Protein AF-A0A914NMV1-F1 (afdb_monomer_lite)

Radius of gyration: 22.78 Å; chains: 1; bounding box: 30×26×74 Å

pLDDT: mean 80.08, std 15.76, range [41.19, 97.0]

Organism: Meloidogyne incognita (NCBI:txid6306)

Foldseek 3Di:
DVVVVVVVVVVVVVVVPDPPVVVVVLCVQLCVQPNVFFDAWDDDPQFIQGGSNRDTDHNVVCVVVVVVVD

Structure (mmCIF, N/CA/C/O backbone):
data_AF-A0A914NMV1-F1
#
_entry.id   AF-A0A914NMV1-F1
#
loop_
_atom_site.group_PDB
_atom_site.id
_atom_site.type_symbol
_atom_site.label_atom_id
_atom_site.label_alt_id
_atom_site.label_comp_id
_atom_site.label_asym_id
_atom_site.label_entity_id
_atom_site.label_seq_id
_atom_site.pdbx_PDB_ins_code
_atom_site.Cartn_x
_atom_site.Cartn_y
_atom_site.Cartn_z
_atom_site.occupancy
_atom_site.B_iso_or_equiv
_atom_site.auth_seq_id
_atom_site.auth_comp_id
_atom_site.auth_asym_id
_atom_site.auth_atom_id
_atom_site.pdbx_PDB_model_num
ATOM 1 N N . MET A 1 1 ? -13.142 -15.242 46.167 1.00 74.50 1 MET A N 1
ATOM 2 C CA . MET A 1 1 ? -13.793 -14.114 45.460 1.00 74.50 1 MET A CA 1
ATOM 3 C C . MET A 1 1 ? -12.783 -13.171 44.809 1.00 74.50 1 MET A C 1
ATOM 5 O O . MET A 1 1 ? -13.010 -12.780 43.676 1.00 74.50 1 MET A O 1
ATOM 9 N N . LEU A 1 2 ? -11.634 -12.898 45.445 1.00 82.50 2 LEU A N 1
ATOM 10 C CA . LEU A 1 2 ? -10.568 -12.038 44.905 1.00 82.50 2 LEU A CA 1
ATOM 11 C C . LEU A 1 2 ? -9.943 -12.535 43.581 1.00 82.50 2 LEU A C 1
ATOM 13 O O . LEU A 1 2 ? -9.758 -11.751 42.660 1.00 82.50 2 LEU A O 1
ATOM 17 N N . TYR A 1 3 ? -9.696 -13.842 43.436 1.00 90.44 3 TYR A N 1
ATOM 18 C CA . TYR A 1 3 ? -9.099 -14.404 42.212 1.00 90.44 3 TYR A CA 1
ATOM 19 C C . TYR A 1 3 ? -9.972 -14.204 40.960 1.00 90.44 3 TYR A C 1
ATOM 21 O O . TYR A 1 3 ? -9.445 -14.037 39.868 1.00 90.44 3 TYR A O 1
ATOM 29 N N . LYS A 1 4 ? -11.305 -14.172 41.113 1.00 87.19 4 LYS A N 1
ATOM 30 C CA . LYS A 1 4 ? -12.231 -13.908 40.000 1.00 87.19 4 LYS A CA 1
ATOM 31 C C . LYS A 1 4 ? -12.098 -12.473 39.495 1.00 87.19 4 LYS A C 1
ATOM 33 O O . LYS A 1 4 ? -12.147 -12.256 38.293 1.00 87.19 4 LYS A O 1
ATOM 38 N N . ILE A 1 5 ? -11.893 -11.524 40.409 1.00 90.12 5 ILE A N 1
ATOM 39 C CA . ILE A 1 5 ? -11.668 -10.112 40.081 1.00 90.12 5 ILE A CA 1
ATOM 40 C C . ILE A 1 5 ? -10.331 -9.959 39.349 1.00 90.12 5 ILE A C 1
ATOM 42 O O . ILE A 1 5 ? -10.273 -9.295 38.323 1.00 90.12 5 ILE A O 1
ATOM 46 N N . ILE A 1 6 ? -9.281 -10.641 39.817 1.00 91.81 6 ILE A N 1
ATOM 47 C CA . ILE A 1 6 ? -7.963 -10.629 39.163 1.00 91.81 6 ILE A CA 1
ATOM 48 C C . ILE A 1 6 ? -8.044 -11.222 37.748 1.00 91.81 6 ILE A C 1
ATOM 50 O O . ILE A 1 6 ? -7.517 -10.627 36.816 1.00 91.81 6 ILE A O 1
ATOM 54 N N . ILE A 1 7 ? -8.752 -12.344 37.565 1.00 91.81 7 ILE A N 1
ATOM 55 C CA . ILE A 1 7 ? -8.975 -12.944 36.239 1.00 91.81 7 ILE A CA 1
ATOM 56 C C . ILE A 1 7 ? -9.720 -11.975 35.318 1.00 91.81 7 ILE A C 1
ATOM 58 O O . ILE A 1 7 ? -9.326 -11.819 34.168 1.00 91.81 7 ILE A O 1
ATOM 62 N N . PHE A 1 8 ? -10.755 -11.297 35.819 1.00 89.81 8 PHE A N 1
ATOM 63 C CA . PHE A 1 8 ? -11.493 -10.300 35.043 1.00 89.81 8 PHE A CA 1
ATOM 64 C C . PHE A 1 8 ? -10.610 -9.127 34.609 1.00 89.81 8 PHE A C 1
ATOM 66 O O . PHE A 1 8 ? -10.663 -8.735 33.449 1.00 89.81 8 PHE A O 1
ATOM 73 N N . ILE A 1 9 ? -9.775 -8.600 35.510 1.00 90.38 9 ILE A N 1
ATOM 74 C CA . ILE A 1 9 ? -8.850 -7.500 35.205 1.00 90.38 9 ILE A CA 1
ATOM 75 C C . ILE A 1 9 ? -7.835 -7.937 34.148 1.00 90.38 9 ILE A C 1
ATOM 77 O O . ILE A 1 9 ? -7.672 -7.253 33.147 1.00 90.38 9 ILE A O 1
ATOM 81 N N . VAL A 1 10 ? -7.198 -9.097 34.329 1.00 89.62 10 VAL A N 1
ATOM 82 C CA . VAL A 1 10 ? -6.221 -9.625 33.364 1.00 89.62 10 VAL A CA 1
ATOM 83 C C . VAL A 1 10 ? -6.874 -9.865 32.002 1.00 89.62 10 VAL A C 1
ATOM 85 O O . VAL A 1 10 ? -6.297 -9.499 30.984 1.00 89.62 10 VAL A O 1
ATOM 88 N N . PHE A 1 11 ? -8.088 -10.417 31.968 1.00 87.19 11 PHE A N 1
ATOM 89 C CA . PHE A 1 11 ? -8.826 -10.645 30.726 1.00 87.19 11 PHE A CA 1
ATOM 90 C C . PHE A 1 11 ? -9.148 -9.333 29.995 1.00 87.19 11 PHE A C 1
ATOM 92 O O . PHE A 1 11 ? -8.923 -9.241 28.792 1.00 87.19 11 PHE A O 1
ATOM 99 N N . TYR A 1 12 ? -9.598 -8.301 30.717 1.00 83.56 12 TYR A N 1
ATOM 100 C CA . TYR A 1 12 ? -9.853 -6.973 30.147 1.00 83.56 12 TYR A CA 1
ATOM 101 C C . TYR A 1 12 ? -8.585 -6.316 29.590 1.00 83.56 12 TYR A C 1
ATOM 103 O O . TYR A 1 12 ? -8.607 -5.812 28.472 1.00 83.56 12 TYR A O 1
ATOM 111 N N . SER A 1 13 ? -7.464 -6.380 30.314 1.00 79.50 13 SER A N 1
ATOM 112 C CA . SER A 1 13 ? -6.197 -5.791 29.863 1.00 79.50 13 SER A CA 1
ATOM 113 C C . SER A 1 13 ? -5.663 -6.418 28.570 1.00 79.50 13 SER A C 1
ATOM 115 O O . SER A 1 13 ? -4.992 -5.744 27.795 1.00 79.50 13 SER A O 1
ATOM 117 N N . ILE A 1 14 ? -5.939 -7.704 28.326 1.00 75.69 14 ILE A N 1
ATOM 118 C CA . ILE A 1 14 ? -5.496 -8.406 27.110 1.00 75.69 14 ILE A CA 1
ATOM 119 C C . ILE A 1 14 ? -6.359 -8.016 25.896 1.00 75.69 14 ILE A C 1
ATOM 121 O O . ILE A 1 14 ? -5.866 -8.027 24.770 1.00 75.69 14 ILE A O 1
ATOM 125 N N . LEU A 1 15 ? -7.623 -7.625 26.100 1.00 69.81 15 LEU A N 1
ATOM 126 C CA . LEU A 1 15 ? -8.531 -7.237 25.011 1.00 69.81 15 LEU A CA 1
ATOM 127 C C . LEU A 1 15 ? -8.183 -5.884 24.368 1.00 69.81 15 LEU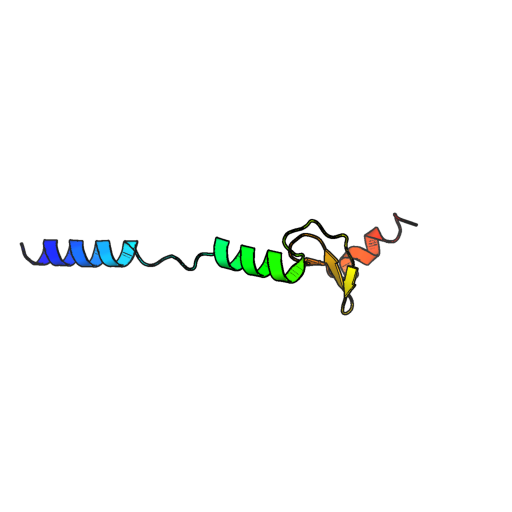 A C 1
ATOM 129 O O . LEU A 1 15 ? -8.552 -5.649 23.221 1.00 69.81 15 LEU A O 1
ATOM 133 N N . GLU A 1 16 ? -7.454 -5.007 25.060 1.00 63.91 16 GLU A N 1
ATOM 134 C CA . GLU A 1 16 ? -7.082 -3.675 24.550 1.00 63.91 16 GLU A CA 1
ATOM 135 C C . GLU A 1 16 ? -5.733 -3.662 23.800 1.00 63.91 16 GLU A C 1
ATOM 137 O O . GLU A 1 16 ? -5.308 -2.637 23.263 1.00 63.91 16 GLU A O 1
ATOM 142 N N . TYR A 1 17 ? -5.065 -4.815 23.706 1.00 62.50 17 TYR A N 1
ATOM 143 C CA . TYR A 1 17 ? -3.706 -4.957 23.179 1.00 62.50 17 TYR A CA 1
ATOM 144 C C . T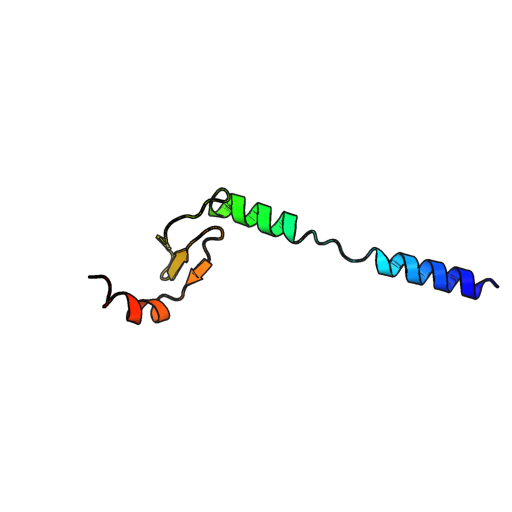YR A 1 17 ? -3.638 -5.171 21.657 1.00 62.50 17 TYR A C 1
ATOM 146 O O . TYR A 1 17 ? -2.860 -5.984 21.170 1.00 62.50 17 TYR A O 1
ATOM 154 N N . SER A 1 18 ? -4.413 -4.440 20.855 1.00 61.56 18 SER A N 1
ATOM 155 C CA . SER A 1 18 ? -4.102 -4.340 19.421 1.00 61.56 18 SER A CA 1
ATOM 156 C C . SER A 1 18 ? -4.718 -3.103 18.783 1.00 61.56 18 SER A C 1
ATOM 158 O O . SER A 1 18 ? -5.840 -3.124 18.284 1.00 61.56 18 SER A O 1
ATOM 160 N N . SER A 1 19 ? -3.966 -2.010 18.735 1.00 58.31 19 SER A N 1
ATOM 161 C CA . SER A 1 19 ? -4.237 -0.983 17.728 1.00 58.31 19 SER A CA 1
ATOM 162 C C . SER A 1 19 ? -2.946 -0.330 17.251 1.00 58.31 19 SER A C 1
ATOM 164 O O . SER A 1 19 ? -2.780 0.887 17.271 1.00 58.31 19 SER A O 1
ATOM 166 N N . ALA A 1 20 ? -2.020 -1.146 16.735 1.00 61.22 20 ALA A N 1
ATOM 167 C CA . ALA A 1 20 ? -1.272 -0.657 15.585 1.00 61.22 20 ALA A CA 1
ATOM 168 C C . ALA A 1 20 ? -2.328 -0.427 14.498 1.00 61.22 20 ALA A C 1
ATOM 170 O O . ALA A 1 20 ? -2.849 -1.378 13.922 1.00 61.22 20 ALA A O 1
ATOM 171 N N . ASP A 1 21 ? -2.757 0.823 14.347 1.00 78.00 21 ASP A N 1
ATOM 172 C CA . ASP A 1 21 ? -3.799 1.220 13.410 1.00 78.00 21 ASP A CA 1
ATOM 173 C C . ASP A 1 21 ? -3.235 1.070 11.993 1.00 78.00 21 ASP A C 1
ATOM 175 O O . ASP A 1 21 ? -2.683 1.997 11.395 1.00 78.00 21 ASP A O 1
ATOM 179 N N . GLU A 1 22 ? -3.282 -0.165 11.501 1.00 81.31 22 GLU A N 1
ATOM 180 C CA . GLU A 1 22 ? -2.793 -0.583 10.193 1.00 81.31 22 GLU A CA 1
ATOM 181 C C . GLU A 1 22 ? -3.394 0.302 9.097 1.00 81.31 22 GLU A C 1
ATOM 183 O O . GLU A 1 22 ? -2.694 0.705 8.168 1.00 81.31 22 GLU A O 1
ATOM 188 N N . ALA A 1 23 ? -4.645 0.735 9.274 1.00 85.94 23 ALA A N 1
ATOM 189 C CA . ALA A 1 23 ? -5.308 1.670 8.379 1.00 85.94 23 ALA A CA 1
ATOM 190 C C . ALA A 1 23 ? -4.650 3.061 8.378 1.00 85.94 23 ALA A C 1
ATOM 192 O O . ALA A 1 23 ? -4.460 3.640 7.306 1.00 85.94 23 ALA A O 1
ATOM 193 N N . LYS A 1 24 ? -4.251 3.605 9.539 1.00 90.38 24 LYS A N 1
ATOM 194 C CA . LYS A 1 24 ? -3.465 4.855 9.594 1.00 90.38 24 LYS A CA 1
ATOM 195 C C . LYS A 1 24 ? -2.109 4.699 8.911 1.00 90.38 24 LYS A C 1
ATOM 197 O O . LYS A 1 24 ? -1.728 5.580 8.142 1.00 90.38 24 LYS A O 1
ATOM 202 N N . CYS A 1 25 ? -1.405 3.592 9.152 1.00 91.94 25 CYS A N 1
ATOM 203 C CA . CYS A 1 25 ? -0.108 3.323 8.527 1.00 91.94 25 CYS A CA 1
ATOM 204 C C . CYS A 1 25 ? -0.228 3.263 6.996 1.00 91.94 25 CYS A C 1
ATOM 206 O O . CYS A 1 25 ? 0.415 4.039 6.287 1.00 91.94 25 CYS A O 1
ATOM 208 N N . LEU A 1 26 ? -1.135 2.423 6.487 1.00 92.56 26 LEU A N 1
ATOM 209 C CA . LEU A 1 26 ? -1.416 2.294 5.055 1.00 92.56 26 LEU A CA 1
ATOM 210 C C . LEU A 1 26 ? -1.829 3.629 4.433 1.00 92.56 26 LEU A C 1
ATOM 212 O O . LEU A 1 26 ? -1.387 3.956 3.334 1.00 92.56 26 LEU A O 1
ATOM 216 N N . LYS A 1 27 ? -2.623 4.444 5.134 1.00 94.31 27 LYS A N 1
ATOM 217 C CA . LYS A 1 27 ? -3.024 5.765 4.641 1.00 94.31 27 LYS A CA 1
ATOM 218 C C . LYS A 1 27 ? -1.846 6.732 4.525 1.00 94.31 27 LYS A C 1
ATOM 220 O O . LYS A 1 27 ? -1.777 7.474 3.547 1.00 94.31 27 LYS A O 1
ATOM 225 N N . CYS A 1 28 ? -0.913 6.720 5.475 1.00 95.12 28 CYS A N 1
ATOM 226 C CA . CYS A 1 28 ? 0.312 7.515 5.387 1.00 95.12 28 CYS A CA 1
ATOM 227 C C . CYS A 1 28 ? 1.175 7.093 4.195 1.00 95.12 28 CYS A C 1
ATOM 229 O O . CYS A 1 28 ? 1.581 7.955 3.420 1.00 95.12 28 CYS A O 1
ATOM 231 N N . ILE A 1 29 ? 1.391 5.786 4.008 1.00 94.88 29 ILE A N 1
ATOM 232 C CA . ILE A 1 29 ? 2.172 5.257 2.878 1.00 94.88 29 ILE A CA 1
ATOM 233 C C . ILE A 1 29 ? 1.511 5.654 1.555 1.00 94.88 29 ILE A C 1
ATOM 235 O O . ILE A 1 29 ? 2.140 6.260 0.700 1.00 94.88 29 ILE A O 1
ATOM 239 N N . CYS A 1 30 ? 0.214 5.404 1.413 1.00 96.12 30 CYS A N 1
ATOM 240 C CA . CYS A 1 30 ? -0.564 5.756 0.229 1.00 96.12 30 CYS A CA 1
ATOM 241 C C . CYS A 1 30 ? -0.483 7.258 -0.114 1.00 96.12 30 CYS A C 1
ATOM 243 O O . CYS A 1 30 ? -0.305 7.631 -1.277 1.00 96.12 30 CYS A O 1
ATOM 245 N N . ASN A 1 31 ? -0.563 8.134 0.894 1.00 97.00 31 ASN A N 1
ATOM 246 C CA . ASN A 1 31 ? -0.405 9.575 0.700 1.00 97.00 31 ASN A CA 1
ATOM 247 C C . ASN A 1 31 ? 1.022 9.961 0.292 1.00 97.00 31 ASN A C 1
ATOM 249 O O . ASN A 1 31 ? 1.177 10.841 -0.550 1.00 97.00 31 ASN A O 1
ATOM 253 N N . HIS A 1 32 ? 2.039 9.321 0.870 1.00 96.12 32 HIS A N 1
ATOM 254 C CA . HIS A 1 32 ? 3.440 9.582 0.545 1.00 96.12 32 HIS A CA 1
ATOM 255 C C . HIS A 1 32 ? 3.792 9.139 -0.882 1.00 96.12 32 HIS A C 1
ATOM 257 O O . HIS A 1 32 ? 4.383 9.909 -1.630 1.00 96.12 32 HIS A O 1
ATOM 263 N N . GLU A 1 33 ? 3.368 7.935 -1.269 1.00 94.81 33 GLU A N 1
ATOM 264 C CA . GLU A 1 33 ? 3.721 7.310 -2.549 1.00 94.81 33 GLU A CA 1
ATOM 265 C C . GLU A 1 33 ? 2.957 7.897 -3.741 1.00 94.81 33 GLU A C 1
ATOM 267 O O . GLU A 1 33 ? 3.498 8.033 -4.837 1.00 94.81 33 GLU A O 1
ATOM 272 N N . SER A 1 34 ? 1.672 8.226 -3.566 1.00 95.31 34 SER A N 1
ATOM 273 C CA . SER A 1 34 ? 0.814 8.627 -4.691 1.00 95.31 34 SER A CA 1
ATOM 274 C C . SER A 1 34 ? -0.159 9.768 -4.398 1.00 95.31 34 SER A C 1
ATOM 276 O O . SER A 1 34 ? -0.975 10.117 -5.257 1.00 95.31 34 SER A O 1
ATOM 278 N N . GLY A 1 35 ? -0.142 10.332 -3.186 1.00 95.94 35 GLY A N 1
ATOM 279 C CA . GLY A 1 35 ? -1.234 11.191 -2.716 1.00 95.94 35 GLY A CA 1
ATOM 280 C C . GLY A 1 35 ? -2.573 10.446 -2.670 1.00 95.94 35 GLY A C 1
ATOM 281 O O . GLY A 1 35 ? -3.621 11.052 -2.896 1.00 95.94 35 GLY A O 1
ATOM 282 N N . CYS A 1 36 ? -2.527 9.126 -2.465 1.00 95.69 36 CYS A N 1
ATOM 283 C CA . CYS A 1 36 ? -3.652 8.207 -2.572 1.00 95.69 36 CYS A CA 1
ATOM 284 C C . CYS A 1 36 ? -4.407 8.264 -3.903 1.00 95.69 36 CYS A C 1
ATOM 286 O O . CYS A 1 36 ? -5.640 8.276 -3.943 1.00 95.69 36 CYS A O 1
ATOM 288 N N . LYS A 1 37 ? -3.661 8.249 -5.012 1.00 95.38 37 LYS A N 1
ATOM 289 C CA . LYS A 1 37 ? -4.212 8.224 -6.371 1.00 95.38 37 LYS A CA 1
ATOM 290 C C . LYS A 1 37 ? -3.697 7.015 -7.154 1.00 95.38 37 LYS A C 1
ATOM 292 O O . LYS A 1 37 ? -2.566 6.580 -6.946 1.00 95.38 37 LYS A O 1
ATOM 297 N N . PRO A 1 38 ? -4.489 6.484 -8.099 1.00 90.62 38 PRO A N 1
ATOM 298 C CA . PRO A 1 38 ? -4.025 5.416 -8.970 1.00 90.62 38 PRO A CA 1
ATOM 299 C C . PRO A 1 38 ? -3.020 5.986 -9.981 1.00 90.62 38 PRO A C 1
ATOM 301 O O . PRO A 1 38 ? -3.401 6.508 -11.029 1.00 90.62 38 PRO A O 1
ATOM 304 N N . LEU A 1 39 ? -1.728 5.917 -9.657 1.00 91.19 39 LEU A N 1
ATOM 305 C CA . LEU A 1 39 ? -0.660 6.320 -10.568 1.00 91.19 39 LEU A CA 1
ATOM 306 C C . LEU A 1 39 ? -0.311 5.202 -11.549 1.00 91.19 39 LEU A C 1
ATOM 308 O O . LEU A 1 39 ? -0.371 4.010 -11.231 1.00 91.19 39 LEU A O 1
ATOM 312 N N . LYS A 1 40 ? 0.088 5.617 -12.756 1.00 87.75 40 LYS A N 1
ATOM 313 C CA . LYS A 1 40 ? 0.671 4.715 -13.748 1.00 87.75 40 LYS A CA 1
ATOM 314 C C . LYS A 1 40 ? 1.991 4.159 -13.227 1.00 87.75 40 LYS A C 1
ATOM 316 O O . LYS A 1 40 ? 2.627 4.726 -12.343 1.00 87.75 40 LYS A O 1
ATOM 321 N N . CYS A 1 41 ? 2.391 3.049 -13.819 1.00 88.31 41 CYS A N 1
ATOM 322 C CA . CY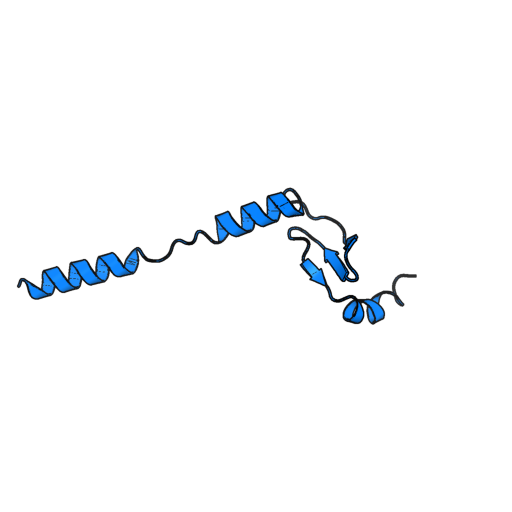S A 1 41 ? 3.674 2.451 -13.540 1.00 88.31 41 CYS A CA 1
ATOM 323 C C . CYS A 1 41 ? 4.830 3.357 -13.984 1.00 88.31 41 CYS A C 1
ATOM 325 O O . CYS A 1 41 ? 4.805 3.875 -15.103 1.00 88.31 41 CYS A O 1
ATOM 327 N N . HIS A 1 42 ? 5.853 3.500 -13.147 1.00 87.06 42 HIS A N 1
ATOM 328 C CA . HIS A 1 42 ? 7.090 4.192 -13.490 1.00 87.06 42 HIS A CA 1
ATOM 329 C C . HIS A 1 42 ? 8.294 3.300 -13.190 1.00 87.06 42 HIS A C 1
ATOM 331 O O . HIS A 1 42 ? 8.292 2.513 -12.247 1.00 87.06 42 HIS A O 1
ATOM 337 N N . TRP A 1 43 ? 9.317 3.380 -14.039 1.00 82.81 43 TRP A N 1
ATOM 338 C CA . TRP A 1 43 ? 10.541 2.613 -13.842 1.00 82.81 43 TRP A CA 1
ATOM 339 C C . TRP A 1 43 ? 11.442 3.316 -12.826 1.00 82.81 43 TRP A C 1
ATOM 341 O O . TRP A 1 43 ? 11.808 4.471 -13.043 1.00 82.81 43 TRP A O 1
ATOM 351 N N . ASP A 1 44 ? 11.788 2.617 -11.748 1.00 77.06 44 ASP A N 1
ATOM 352 C CA . ASP A 1 44 ? 12.619 3.099 -10.647 1.00 77.06 44 ASP A CA 1
ATOM 353 C C . ASP A 1 44 ? 13.575 2.010 -10.148 1.00 77.06 44 ASP A C 1
ATOM 355 O O . ASP A 1 44 ? 13.155 0.879 -9.883 1.00 77.06 44 ASP A O 1
ATOM 359 N N . VAL A 1 45 ? 14.857 2.353 -9.992 1.00 79.38 45 VAL A N 1
ATOM 360 C CA . VAL A 1 45 ? 15.941 1.465 -9.519 1.00 79.38 45 VAL A CA 1
ATOM 361 C C . VAL A 1 45 ? 15.786 0.015 -10.022 1.00 79.38 45 VAL A C 1
ATOM 363 O O . VAL A 1 45 ? 15.610 -0.925 -9.250 1.00 79.38 45 VAL A O 1
ATOM 366 N N . ASN A 1 46 ? 15.820 -0.169 -11.347 1.00 80.12 46 ASN A N 1
ATOM 367 C CA . ASN A 1 46 ? 15.778 -1.483 -12.011 1.00 80.12 46 ASN A CA 1
ATOM 368 C C . ASN A 1 46 ? 14.489 -2.313 -11.790 1.00 80.12 46 ASN A C 1
ATOM 370 O O . ASN A 1 46 ? 14.484 -3.536 -11.958 1.00 80.12 46 ASN A O 1
ATOM 374 N N . SER A 1 47 ? 13.391 -1.657 -11.419 1.00 81.81 47 SER A N 1
ATOM 375 C CA . SER A 1 47 ? 12.074 -2.261 -11.202 1.00 81.81 47 SER A CA 1
ATOM 376 C C . SER A 1 47 ? 10.966 -1.322 -11.675 1.00 81.81 47 SER A C 1
ATOM 378 O O . SER A 1 47 ? 11.202 -0.135 -11.888 1.00 81.81 47 SER A O 1
ATOM 380 N N . LEU A 1 48 ? 9.754 -1.840 -11.855 1.00 86.25 48 LEU A N 1
ATOM 381 C CA . LEU A 1 48 ? 8.593 -1.015 -12.182 1.00 86.25 48 LEU A CA 1
ATOM 382 C C . LEU A 1 48 ? 7.761 -0.816 -10.914 1.00 86.25 48 LEU A C 1
ATOM 384 O O . LEU A 1 48 ? 7.293 -1.795 -10.340 1.00 86.25 48 LEU A O 1
ATOM 388 N N . SER A 1 49 ? 7.566 0.425 -10.492 1.00 90.50 49 SER A N 1
ATOM 389 C CA . SER A 1 49 ? 6.713 0.792 -9.359 1.00 90.50 49 SER A CA 1
ATOM 390 C C . SER A 1 49 ? 5.328 1.195 -9.864 1.00 90.50 49 SER A C 1
ATOM 392 O O . SER A 1 49 ? 5.241 1.989 -10.798 1.00 90.50 49 SER A O 1
ATOM 394 N N . CYS A 1 50 ? 4.242 0.661 -9.291 1.00 90.12 50 CYS A N 1
ATOM 395 C CA . CYS A 1 50 ? 2.881 0.874 -9.809 1.00 90.12 50 CYS A CA 1
ATOM 396 C C . CYS A 1 50 ? 1.823 1.163 -8.728 1.00 90.12 50 CYS A C 1
ATOM 398 O O . CYS A 1 50 ? 1.889 0.654 -7.607 1.00 90.12 50 CYS A O 1
ATOM 400 N N . GLY A 1 51 ? 0.771 1.897 -9.112 1.00 91.69 51 GLY A N 1
ATOM 401 C CA . GLY A 1 51 ? -0.462 2.040 -8.333 1.00 91.69 51 GLY A CA 1
ATOM 402 C C . GLY A 1 51 ? -0.356 2.967 -7.118 1.00 91.69 51 GLY A C 1
ATOM 403 O O . GLY A 1 51 ? 0.510 3.838 -7.050 1.00 91.69 51 GLY A O 1
ATOM 404 N N . TYR A 1 52 ? -1.268 2.781 -6.159 1.00 94.38 52 TYR A N 1
ATOM 405 C CA . TYR A 1 52 ? -1.430 3.644 -4.977 1.00 94.38 52 TYR A CA 1
ATOM 406 C C . TYR A 1 52 ? -0.236 3.627 -4.018 1.00 94.38 52 TYR A C 1
ATOM 408 O O . TYR A 1 52 ? 0.055 4.631 -3.373 1.00 94.38 52 TYR A O 1
ATOM 416 N N . PHE A 1 53 ? 0.438 2.485 -3.923 1.00 94.56 53 PHE A N 1
ATOM 417 C CA . PHE A 1 53 ? 1.546 2.255 -2.995 1.00 94.56 53 PHE A CA 1
ATOM 418 C C . PHE A 1 53 ? 2.888 2.105 -3.714 1.00 94.56 53 PHE A C 1
ATOM 420 O O . PHE A 1 53 ? 3.850 1.677 -3.091 1.00 94.56 53 PHE A O 1
ATOM 427 N N . GLN A 1 54 ? 2.932 2.373 -5.028 1.00 92.75 54 GLN A N 1
ATOM 428 C CA . GLN A 1 54 ? 4.144 2.243 -5.846 1.00 92.75 54 GLN A CA 1
ATOM 429 C C . GLN A 1 54 ? 4.857 0.894 -5.638 1.00 92.75 54 GLN A C 1
ATOM 431 O O . GLN A 1 54 ? 6.075 0.812 -5.489 1.00 92.75 54 GLN A O 1
ATOM 436 N N . VAL A 1 55 ? 4.080 -0.196 -5.642 1.00 90.25 55 VAL A N 1
ATOM 437 C CA . VAL A 1 55 ? 4.611 -1.543 -5.401 1.00 90.25 55 VAL A CA 1
ATOM 438 C C . VAL A 1 55 ? 5.590 -1.899 -6.513 1.00 90.25 55 VAL A C 1
ATOM 440 O O . VAL A 1 55 ? 5.236 -1.838 -7.693 1.00 90.25 55 VAL A O 1
ATOM 443 N N . LYS A 1 56 ? 6.811 -2.279 -6.125 1.00 86.75 56 LYS A N 1
ATOM 444 C CA . LYS A 1 56 ? 7.862 -2.695 -7.052 1.00 86.75 56 LYS A CA 1
ATOM 445 C C . LYS A 1 56 ? 7.569 -4.091 -7.584 1.00 86.75 56 LYS A C 1
ATOM 447 O O . LYS A 1 56 ? 7.533 -5.068 -6.839 1.00 86.75 56 LYS A O 1
ATOM 452 N N . ILE A 1 57 ? 7.412 -4.182 -8.895 1.00 81.31 57 ILE A N 1
ATOM 453 C CA . ILE A 1 57 ? 7.349 -5.436 -9.629 1.00 81.31 57 ILE A CA 1
ATOM 454 C C . ILE A 1 57 ? 8.767 -5.738 -10.135 1.00 81.31 57 ILE A C 1
ATOM 456 O O . ILE A 1 57 ? 9.376 -4.883 -10.793 1.00 81.31 57 ILE A O 1
ATOM 460 N N . PRO A 1 58 ? 9.320 -6.930 -9.846 1.00 75.50 58 PRO A N 1
ATOM 461 C CA . PRO A 1 58 ? 10.639 -7.311 -10.323 1.00 75.50 58 PRO A CA 1
ATOM 462 C C . PRO A 1 58 ? 10.727 -7.205 -11.847 1.00 75.50 58 PRO A C 1
ATOM 464 O O . PRO A 1 58 ? 9.915 -7.789 -12.566 1.00 75.50 58 PRO A O 1
ATOM 467 N N . GLY A 1 59 ? 11.751 -6.512 -12.351 1.00 65.56 59 GLY A N 1
ATOM 468 C CA . GLY A 1 59 ? 11.939 -6.312 -13.791 1.00 65.56 59 GLY A CA 1
ATOM 469 C C . GLY A 1 59 ? 12.009 -7.616 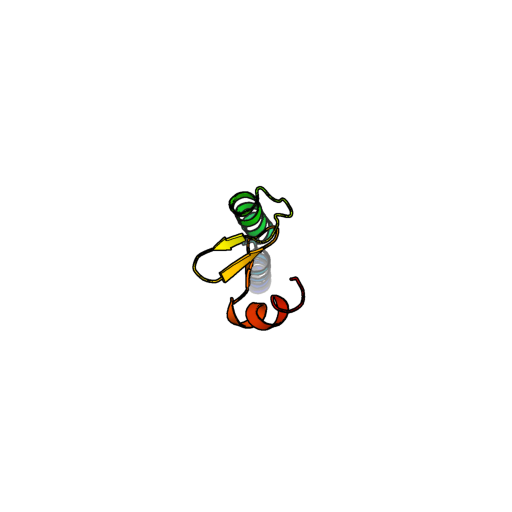-14.598 1.00 65.56 59 GLY A C 1
ATOM 470 O O . GLY A 1 59 ? 11.554 -7.653 -15.738 1.00 65.56 59 GLY A O 1
ATOM 471 N N . HIS A 1 60 ? 12.491 -8.708 -13.993 1.00 65.81 60 HIS A N 1
ATOM 472 C CA . HIS A 1 60 ? 12.561 -10.023 -14.640 1.00 65.81 60 HIS A CA 1
ATOM 473 C C . HIS A 1 60 ? 11.181 -10.660 -14.891 1.00 65.81 60 HIS A C 1
ATOM 475 O O . HIS A 1 60 ? 11.043 -11.431 -15.834 1.00 65.81 60 HIS A O 1
ATOM 481 N N . LEU A 1 61 ? 10.151 -10.318 -14.105 1.00 64.62 61 LEU A N 1
ATOM 482 C CA . LEU A 1 61 ? 8.772 -10.770 -14.346 1.00 64.62 61 LEU A CA 1
ATOM 483 C C . LEU A 1 61 ? 8.077 -9.939 -15.435 1.00 64.62 61 LEU A C 1
ATOM 485 O O . LEU A 1 61 ? 7.133 -10.400 -16.073 1.00 64.62 61 LEU A O 1
ATOM 489 N N . LEU A 1 62 ? 8.561 -8.718 -15.672 1.00 62.06 62 LEU A N 1
ATOM 490 C CA . LEU A 1 62 ? 8.047 -7.812 -16.700 1.00 62.06 62 LEU A CA 1
ATOM 491 C C . LEU A 1 62 ? 8.716 -7.998 -18.061 1.00 62.06 62 LEU A C 1
ATOM 493 O O . LEU A 1 62 ? 8.137 -7.604 -19.071 1.00 62.06 62 LEU A O 1
ATOM 497 N N . TYR A 1 63 ? 9.899 -8.617 -18.108 1.00 53.84 63 TYR A N 1
ATOM 498 C CA . TYR A 1 63 ? 10.594 -8.920 -19.361 1.00 53.84 63 TYR A CA 1
ATOM 499 C C . TYR A 1 63 ? 9.717 -9.749 -20.316 1.00 53.84 63 TYR A C 1
ATOM 501 O O . TYR A 1 63 ? 9.710 -9.497 -21.516 1.00 53.84 63 TYR A O 1
ATOM 509 N N . ASN A 1 64 ? 8.888 -10.647 -19.773 1.00 51.88 64 ASN A N 1
ATOM 510 C CA . ASN A 1 64 ? 7.967 -11.470 -20.560 1.00 51.88 64 ASN A CA 1
ATOM 511 C C . ASN A 1 64 ? 6.730 -10.711 -21.079 1.00 51.88 64 ASN A C 1
ATOM 513 O O . ASN A 1 64 ? 6.171 -11.116 -22.088 1.00 51.88 64 ASN A O 1
ATOM 517 N N . ASN A 1 65 ? 6.316 -9.608 -20.441 1.00 51.50 65 ASN A N 1
ATOM 518 C CA . ASN A 1 65 ? 5.130 -8.834 -20.848 1.00 51.50 65 ASN A CA 1
ATOM 519 C C . ASN A 1 65 ? 5.460 -7.608 -21.717 1.00 51.50 65 ASN A C 1
ATOM 521 O O . ASN A 1 65 ? 4.571 -7.041 -22.343 1.00 51.50 65 ASN A O 1
ATOM 525 N N . LYS A 1 66 ? 6.729 -7.181 -21.791 1.00 47.31 66 LYS A N 1
ATOM 526 C CA . LYS A 1 66 ? 7.133 -6.052 -22.652 1.00 47.31 66 LYS A CA 1
ATOM 527 C C . LYS A 1 66 ? 7.206 -6.415 -24.142 1.00 47.31 66 LYS A C 1
ATOM 529 O O . LYS A 1 66 ? 7.262 -5.516 -24.972 1.00 47.31 66 LYS A O 1
ATOM 534 N N . ILE A 1 67 ? 7.207 -7.710 -24.475 1.00 46.28 67 ILE A N 1
ATOM 535 C CA . ILE A 1 67 ? 7.190 -8.204 -25.863 1.00 46.28 67 ILE A CA 1
ATOM 536 C C . ILE A 1 67 ? 5.777 -8.090 -26.471 1.00 46.28 67 ILE A C 1
ATOM 538 O O . ILE A 1 67 ? 5.653 -7.922 -27.678 1.00 46.28 67 ILE A O 1
ATOM 542 N N . GLU A 1 68 ? 4.714 -8.084 -25.658 1.00 41.19 68 GLU A N 1
ATOM 543 C CA . GLU A 1 68 ? 3.323 -8.009 -26.144 1.00 41.19 68 GLU A CA 1
ATOM 544 C C . GLU A 1 68 ? 2.762 -6.584 -26.267 1.00 41.19 68 GLU A C 1
ATOM 546 O O . GLU A 1 68 ? 1.677 -6.397 -26.810 1.00 41.19 68 GLU A O 1
ATOM 551 N N . SER A 1 69 ? 3.487 -5.565 -25.801 1.00 42.00 69 SER A N 1
ATOM 552 C CA . SER A 1 69 ? 3.031 -4.168 -25.835 1.00 42.00 69 SER A CA 1
ATOM 553 C C . SER A 1 69 ? 3.975 -3.255 -26.627 1.00 42.00 69 SER A C 1
ATOM 555 O O . SER A 1 69 ? 4.260 -2.140 -26.177 1.00 42.00 69 SER A O 1
ATOM 557 N N . SER A 1 70 ? 4.516 -3.766 -27.743 1.00 41.28 70 SER A N 1
ATOM 558 C CA . SER A 1 70 ? 5.182 -2.949 -28.776 1.00 41.28 70 SER A CA 1
ATOM 559 C C . SER A 1 70 ? 4.170 -2.105 -29.541 1.00 41.28 70 SER A C 1
ATOM 561 O O . SER A 1 70 ? 3.091 -2.648 -29.863 1.00 41.28 70 SER A O 1
#

Sequence (70 aa):
MLYKIIIFIVFYSILEYSSADEAKCLKCICNHESGCKPLKCHWDVNSLSCGYFQVKIPGHLLYNNKIESS

InterPro domains:
  IPR008597 Invertebrate-type lysozyme [PF05497] (23-57)
  IPR008597 Invertebrate-type lysozyme [PS51909] (18-70)
  IPR023346 Lysozyme-like domain superfamily [SSF53955] (11-56)

Secondary structure (DSSP, 8-state):
-HHHHHHHHHHHHHHT-----HHHHHHHHHHHHHSSS-PPPEEETTEEEETTTTEEEEHHHHTTTSSS--

=== Feature glossary ===
A reading guide for the features in this record.

Start from the sequence.

  · Sequence gives the chain of amino acids in standard one-letter code (A=alanine, C=cysteine, …, Y=tyrosine), read N→C. It is the only feature that is directly encoded by the gene; all structural features are derived from the folded form of this sequence.

Fold it, and you get atomic coordinates and the backbone conformation that goes with them.

  · Structure coordinates are given as an mmCIF _atom_site loop: one row per atom with element, residue name, chain id, sequence number, and x/y/z position in Å. Only the four main-chain atoms per residue are included here; side chains are omitted to keep the record compact.

  · Backbone dihedral angles. Every residue except chain termini has a φ (preceding-C → N → Cα → C) and a ψ (N → Cα → C → next-N). They are reported in degrees following the IUPAC sign convention. Secondary structure is essen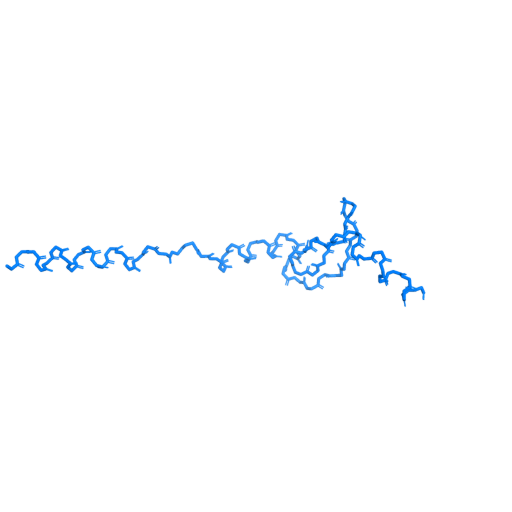tially a statement about which (φ, ψ) basin each residue occupies.

  · Eight-state secondary structure (DSSP): H is the canonical α-helix, G the tighter 3₁₀-helix, I the wider π-helix; E/B are β-structure, T and S are turns and bends, and '-' is everything else. DSSP derives these from the pattern of main-chain N–H···O=C hydrogen bonds, not from th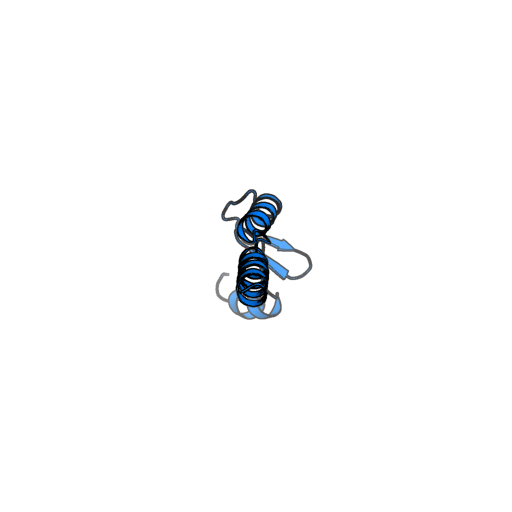e sequence.

  · SS3 is a coarse helix/strand/coil call (letters a/b/c) made by the P-SEA algorithm from inter-Cα distances and dihedrals. It is less detailed than DSSP but needs only Cα positions.

Summarize the fold with a handful of shape descriptors and a per-residue structural alphabet.

  · Radius of gyration (Rg) is the root-mean-square distance of Cα atoms from their centroid — a single number for overall size and compactness. A globular domain of N residues has Rg ≈ 2.2·N^0.38 Å; an extended or disordered chain has a much larger Rg. The Cα contact count is the number of residue pairs whose Cα atoms are within 8 Å and are more than four positions apart in sequence — a standard proxy for tertiary packing density. The bounding box is the smallest axis-aligned box enclosing all Cα atoms.

  · 3Di is Foldseek's structural alphabet. Each residue is assigned one of twenty discrete states based on how its Cα sits relative to its spatial (not sequential) neighbors. Aligning 3Di strings finds structural homologs roughly as well as full 3D superposition, but orders of magnitude faster.

  · Solvent-accessible surface area (SASA) is the area in Å² traced out by the centre of a 1.4 Å probe sphere (a water molecule) rolled over the protein's van der Waals surface (Shrake–Rupley / Lee–Richards construction). Buried residues have near-zero SASA; fully exposed residues can exceed 200 Å². The total SASA scales roughly with the number of surface residues.

Ask how reliable the model is.

  · For AlphaFold models, the B-factor field carries pLDDT — the model's own estimate of local accuracy on a 0–100 scale. Regions with pLDDT<50 should be treated as essentially unmodeled; they often correspond to intrinsically disordered segments.

  · For experimental (PDB) structures, the B-factor (temperature factor) quantifies the positional spread of each atom in the crystal — a combination of thermal vibration and static disorder — in units of Å². High B-factors mark flexible loops or poorly resolved regions; low B-factors mark the rigid, well-ordered core.

  · Predicted Aligned Error (PAE) is an AlphaFold confidence matrix: entry (i, j) is the expected error in the position of residue j, in ångströms, when the prediction is superimposed on the true structure at residue i. Low PAE within a block of residues means that block is internally rigid and well-predicted; high PAE between two blocks means their relative placement is uncertain even if each block individually is confident.

Place it in context: what it resembles, what it is annotated as, and how it looks.

  · Structural nearest neighbors (via Foldseek easy-search vs the PDB). Reported per hit: target PDB id, E-value, and alignment TM-score. A TM-score above ~0.5 is the conventional threshold for 'same fold'.

  · Functional annotations link the protein to curated databases. InterPro entries identify conserved domains and families by matching the sequence against member-database signatures (Pfam, PROSITE, CDD, …). Gene Ontology (GO) terms describe molecular function, biological process, and cellular component in a controlled vocabulary. CATH places the structure in a hierarchical fold classification (Class/Architecture/Topology/Homologous-superfamily). The organism is the source species.

  · The contact map is a binary N×N matrix image: pixel (i, j) is dark where Cα_i and Cα_j are within 8 Å and |i−j|>4. Because the |i−j|>4 filter removes local helical contacts, off-diagonal stripes parallel to the main diagonal indicate parallel β-sheets; stripes perpendicular to it indicate antiparallel β-sheets. The Ramachandran plot scatters every residue's (φ, ψ) pair against the sterically allowed regions. The PAE heatmap renders the predicted-aligned-error matrix.

  · Six rendered views show the 3D structure from the faces of a cube — i.e. along ±x, ±y, ±z. Rendering representation is drawn randomly per protein from cartoon (secondary-structure ribbons), sticks (backbone bonds), or molecular surface; coloring is either N→C rainbow (blue at the N-terminus through red at the C-terminus) or one color per chain.